Protein AF-A0A833YKX5-F1 (afdb_monomer_lite)

pLDDT: mean 92.72, std 12.7, range [42.16, 98.5]

Organism: NCBI:txid89673

Structure (mmCIF, N/CA/C/O backbone):
data_AF-A0A833YKX5-F1
#
_entry.id   AF-A0A833YKX5-F1
#
loop_
_atom_site.group_PDB
_atom_site.id
_atom_site.type_symbol
_atom_site.label_atom_id
_atom_site.label_alt_id
_atom_site.label_comp_id
_atom_site.label_asym_id
_atom_site.label_entity_id
_atom_site.label_seq_id
_atom_site.pdbx_PDB_ins_code
_atom_site.Cartn_x
_atom_site.Cartn_y
_atom_site.Cartn_z
_atom_site.occupancy
_atom_site.B_iso_or_equiv
_atom_site.auth_seq_id
_atom_site.auth_comp_id
_atom_site.auth_asym_id
_atom_site.auth_atom_id
_atom_site.pdbx_PDB_model_num
ATOM 1 N N . MET A 1 1 ? 7.435 -4.802 -15.634 1.00 77.81 1 MET A N 1
ATOM 2 C CA . MET A 1 1 ? 7.988 -3.607 -14.974 1.00 77.81 1 MET A CA 1
ATOM 3 C C . MET A 1 1 ? 8.462 -2.680 -16.063 1.00 77.81 1 MET A C 1
ATOM 5 O O . MET A 1 1 ? 9.513 -2.916 -16.633 1.00 77.81 1 MET A O 1
ATOM 9 N N . ASP A 1 2 ? 7.614 -1.731 -16.428 1.00 93.00 2 ASP A N 1
ATOM 10 C CA . ASP A 1 2 ? 7.890 -0.740 -17.462 1.00 93.00 2 ASP A CA 1
ATOM 11 C C . ASP A 1 2 ? 7.794 0.638 -16.810 1.00 93.00 2 ASP A C 1
ATOM 13 O O . ASP A 1 2 ? 6.863 0.873 -16.038 1.00 93.00 2 ASP A O 1
ATOM 17 N N . VAL A 1 3 ? 8.772 1.501 -17.072 1.00 95.50 3 VAL A N 1
ATOM 18 C CA . VAL A 1 3 ? 8.927 2.779 -16.364 1.00 95.50 3 VAL A CA 1
ATOM 19 C C . VAL A 1 3 ? 7.748 3.702 -16.644 1.00 95.50 3 VAL A C 1
ATOM 21 O O . VAL A 1 3 ? 7.126 4.177 -15.701 1.00 95.50 3 VAL A O 1
ATOM 24 N N . GLU A 1 4 ? 7.364 3.869 -17.910 1.00 96.31 4 GLU A N 1
ATOM 25 C CA . GLU A 1 4 ? 6.289 4.790 -18.298 1.00 96.31 4 GLU A CA 1
ATOM 26 C C . GLU A 1 4 ? 4.943 4.383 -17.673 1.00 96.31 4 GLU A C 1
ATOM 28 O O . GLU A 1 4 ? 4.174 5.213 -17.182 1.00 96.31 4 GLU A O 1
ATOM 33 N N . LYS A 1 5 ? 4.651 3.077 -17.631 1.00 96.38 5 LYS A N 1
ATOM 34 C CA . LYS A 1 5 ? 3.463 2.567 -16.929 1.00 96.38 5 LYS A CA 1
ATOM 35 C C . LYS A 1 5 ? 3.525 2.814 -15.422 1.00 96.38 5 LYS A C 1
ATOM 37 O O . LYS A 1 5 ? 2.496 3.127 -14.829 1.00 96.38 5 LYS A O 1
ATOM 42 N N . LEU A 1 6 ? 4.695 2.668 -14.799 1.00 97.19 6 LEU A N 1
ATOM 43 C CA . LEU A 1 6 ? 4.865 2.906 -13.364 1.00 97.19 6 LEU A CA 1
ATOM 44 C C . LEU A 1 6 ? 4.751 4.389 -12.998 1.00 97.19 6 LEU A C 1
ATOM 46 O O . LEU A 1 6 ? 4.183 4.695 -11.954 1.00 97.19 6 LEU A O 1
ATOM 50 N N . GLU A 1 7 ? 5.209 5.298 -13.857 1.00 97.94 7 GLU A N 1
ATOM 51 C CA . GLU A 1 7 ? 4.980 6.738 -13.696 1.00 97.94 7 GLU A CA 1
ATOM 52 C C . GLU A 1 7 ? 3.487 7.063 -13.715 1.00 97.94 7 GLU A C 1
ATOM 54 O O . GLU A 1 7 ? 2.989 7.707 -12.794 1.00 97.94 7 GLU A O 1
ATOM 59 N N . LYS A 1 8 ? 2.744 6.522 -14.691 1.00 98.06 8 LYS A N 1
ATOM 60 C CA . LYS A 1 8 ? 1.284 6.693 -14.765 1.00 98.06 8 LYS A CA 1
ATOM 61 C C . LYS A 1 8 ? 0.576 6.158 -13.522 1.00 98.06 8 LYS A C 1
ATOM 63 O O . LYS A 1 8 ? -0.333 6.809 -13.022 1.00 98.06 8 LYS A O 1
ATOM 68 N N . ILE A 1 9 ? 0.995 5.000 -13.007 1.00 97.88 9 ILE A N 1
ATOM 69 C CA . ILE A 1 9 ? 0.437 4.429 -11.770 1.00 97.88 9 ILE A CA 1
ATOM 70 C C . ILE A 1 9 ? 0.744 5.326 -10.570 1.00 97.88 9 ILE A C 1
ATOM 72 O O . ILE A 1 9 ? -0.155 5.608 -9.787 1.00 97.88 9 ILE A O 1
ATOM 76 N N . ARG A 1 10 ? 1.987 5.798 -10.430 1.00 98.06 10 ARG A N 1
ATOM 77 C CA . ARG A 1 10 ? 2.385 6.717 -9.355 1.00 98.06 10 ARG A CA 1
ATOM 78 C C . ARG A 1 10 ? 1.555 7.992 -9.379 1.00 98.06 10 ARG A C 1
ATOM 80 O O . ARG A 1 10 ? 1.078 8.425 -8.334 1.00 98.06 10 ARG A O 1
ATOM 87 N N . ASP A 1 11 ? 1.399 8.593 -10.550 1.00 98.12 11 ASP A N 1
ATOM 88 C CA . ASP A 1 11 ? 0.694 9.863 -10.682 1.00 98.12 11 ASP A CA 1
ATOM 89 C C . ASP A 1 11 ? -0.810 9.676 -10.454 1.00 98.12 11 ASP A C 1
ATOM 91 O O . ASP A 1 11 ? -1.407 10.437 -9.698 1.00 98.12 11 ASP A O 1
ATOM 95 N N . HIS A 1 12 ? -1.398 8.600 -10.983 1.00 98.19 12 HIS A N 1
ATOM 96 C CA . HIS A 1 12 ? -2.786 8.227 -10.706 1.00 98.19 12 HIS A CA 1
ATOM 97 C C . HIS A 1 12 ? -3.031 7.971 -9.211 1.00 98.19 12 HIS A C 1
ATOM 99 O O . HIS A 1 12 ? -3.975 8.509 -8.640 1.00 98.19 12 HIS A O 1
ATOM 105 N N . GLU A 1 13 ? -2.140 7.235 -8.542 1.00 98.38 13 GLU A N 1
ATOM 106 C CA . GLU A 1 13 ? -2.233 6.990 -7.101 1.00 98.38 13 GLU A CA 1
ATOM 107 C C . GLU A 1 13 ? -2.116 8.288 -6.290 1.00 98.38 13 GLU A C 1
ATOM 109 O O . GLU A 1 13 ? -2.734 8.402 -5.240 1.00 98.38 13 GLU A O 1
ATOM 114 N N . ARG A 1 14 ? -1.368 9.294 -6.752 1.00 97.50 14 ARG A N 1
ATOM 115 C CA . ARG A 1 14 ? -1.299 10.604 -6.080 1.00 97.50 14 ARG A CA 1
ATOM 116 C C . ARG A 1 14 ? -2.543 11.464 -6.298 1.00 97.50 14 ARG A C 1
ATOM 118 O O . ARG A 1 14 ? -2.847 12.282 -5.436 1.00 97.50 14 ARG A O 1
ATOM 125 N N . MET A 1 15 ? -3.208 11.323 -7.442 1.00 97.31 15 MET A N 1
ATOM 126 C CA . MET A 1 15 ? -4.394 12.110 -7.790 1.00 97.31 15 MET A CA 1
ATOM 127 C C . MET A 1 15 ? -5.657 11.602 -7.097 1.00 97.31 15 MET A C 1
ATOM 129 O O . MET A 1 15 ? -6.498 12.406 -6.708 1.00 97.31 15 MET A O 1
ATOM 133 N N . GLU A 1 16 ? -5.784 10.287 -6.943 1.00 97.12 16 GLU A N 1
ATOM 134 C CA . GLU A 1 16 ? -6.948 9.680 -6.305 1.00 97.12 16 GLU A CA 1
ATOM 135 C C . GLU A 1 16 ? -6.889 9.789 -4.781 1.00 97.12 16 GLU A C 1
ATOM 137 O O . GLU A 1 16 ? -5.836 9.616 -4.167 1.00 97.12 16 GLU A O 1
ATOM 142 N N . GLU A 1 17 ? -8.037 10.008 -4.142 1.00 93.50 17 GLU A N 1
ATOM 143 C CA . GLU A 1 17 ? -8.136 9.997 -2.675 1.00 93.50 17 GLU A CA 1
ATOM 144 C C . GLU A 1 17 ? -8.154 8.566 -2.117 1.00 93.50 17 GLU A C 1
ATOM 146 O O . GLU A 1 17 ? -7.665 8.308 -1.015 1.00 93.50 17 GLU A O 1
ATOM 151 N N . THR A 1 18 ? -8.673 7.616 -2.900 1.00 95.00 18 THR A N 1
ATOM 152 C CA . THR A 1 18 ? -8.776 6.197 -2.535 1.00 95.00 18 THR A CA 1
ATOM 153 C C . THR A 1 18 ? -7.592 5.383 -3.068 1.00 95.00 18 THR A C 1
ATOM 155 O O . THR A 1 18 ? -6.755 5.887 -3.821 1.00 95.00 18 THR A O 1
ATOM 158 N N . PHE A 1 19 ? -7.475 4.124 -2.636 1.00 97.88 19 PHE A N 1
ATOM 159 C CA . PHE A 1 19 ? -6.439 3.212 -3.120 1.00 97.88 19 PHE A CA 1
ATOM 160 C C . PHE A 1 19 ? -6.749 2.750 -4.542 1.00 97.88 19 PHE A C 1
ATOM 162 O O . PHE A 1 19 ? -7.786 2.128 -4.798 1.00 97.88 19 PHE A O 1
ATOM 169 N N . THR A 1 20 ? -5.819 2.984 -5.465 1.00 97.88 20 THR A N 1
ATOM 170 C CA . THR A 1 20 ? -5.976 2.536 -6.852 1.00 97.88 20 THR A CA 1
ATOM 171 C C . THR A 1 20 ? -5.567 1.061 -6.999 1.00 97.88 20 THR A C 1
ATOM 173 O O . THR A 1 20 ? -4.794 0.548 -6.178 1.00 97.88 20 THR A O 1
ATOM 176 N N . PRO A 1 21 ? -6.098 0.324 -7.993 1.00 97.69 21 PRO A N 1
ATOM 177 C CA . PRO A 1 21 ? -5.729 -1.072 -8.213 1.00 97.69 21 PRO A CA 1
ATOM 178 C C . PRO A 1 21 ? -4.265 -1.202 -8.647 1.00 97.69 21 PRO A C 1
ATOM 180 O O . PRO A 1 21 ? -3.811 -0.547 -9.586 1.00 97.69 21 PRO A O 1
ATOM 183 N N . MET A 1 22 ? -3.534 -2.105 -7.993 1.00 97.56 22 MET A N 1
ATOM 184 C CA . MET A 1 22 ? -2.131 -2.373 -8.310 1.00 97.56 22 MET A CA 1
ATOM 185 C C . MET A 1 22 ? -1.979 -3.433 -9.414 1.00 97.56 22 MET A C 1
ATOM 187 O O . MET A 1 22 ? -2.786 -4.360 -9.488 1.00 97.56 22 MET A O 1
ATOM 191 N N . PRO A 1 23 ? -0.910 -3.382 -10.239 1.00 95.56 23 PRO A N 1
ATOM 192 C CA . PRO A 1 23 ? -0.697 -4.343 -11.332 1.00 95.56 23 PRO A CA 1
ATOM 193 C C . PRO A 1 23 ? -0.550 -5.799 -10.883 1.00 95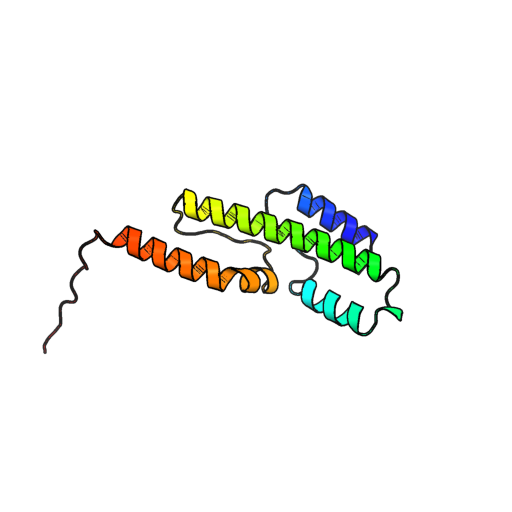.56 23 PRO A C 1
ATOM 195 O O . PRO A 1 23 ? -0.735 -6.721 -11.673 1.00 95.56 23 PRO A O 1
ATOM 198 N N . SER A 1 24 ? -0.143 -6.005 -9.633 1.00 97.12 24 SER A N 1
ATOM 199 C CA . SER A 1 24 ? -0.033 -7.310 -8.996 1.00 97.12 24 SER A CA 1
ATOM 200 C C . SER A 1 24 ? -0.365 -7.162 -7.512 1.00 97.12 24 SER A C 1
ATOM 202 O O . SER A 1 24 ? 0.071 -6.179 -6.902 1.00 97.12 24 SER A O 1
ATOM 204 N N . PRO A 1 25 ? -1.051 -8.145 -6.900 1.00 97.38 25 PRO A N 1
ATOM 205 C CA . PRO A 1 25 ? -1.287 -8.161 -5.457 1.00 97.38 25 PRO A CA 1
ATOM 206 C C . PRO A 1 25 ? 0.005 -8.268 -4.627 1.00 97.38 25 PRO A C 1
ATOM 208 O O . PRO A 1 25 ? -0.033 -8.011 -3.428 1.00 97.38 25 PRO A O 1
ATOM 211 N N . TYR A 1 26 ? 1.136 -8.615 -5.257 1.00 98.00 26 TYR A N 1
ATOM 212 C CA . TYR A 1 26 ? 2.447 -8.807 -4.620 1.00 98.00 26 TYR A CA 1
ATOM 213 C C . TYR A 1 26 ? 3.538 -7.930 -5.258 1.00 98.00 26 TYR A C 1
ATOM 215 O O . TYR 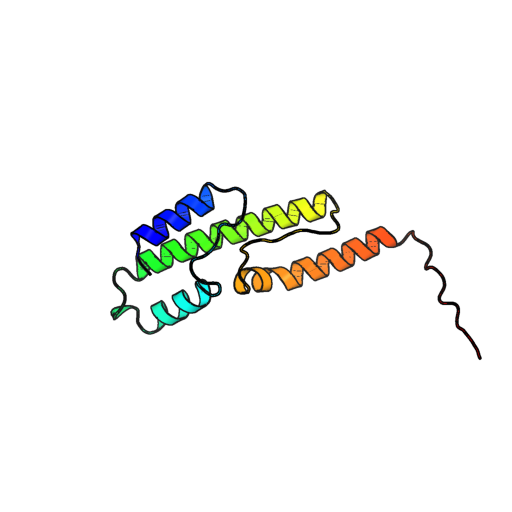A 1 26 ? 4.679 -8.356 -5.460 1.00 98.00 26 TYR A O 1
ATOM 223 N N . TYR A 1 27 ? 3.183 -6.719 -5.701 1.00 97.94 27 TYR A N 1
ATOM 224 C CA . TYR A 1 27 ? 4.102 -5.870 -6.469 1.00 97.94 27 TYR A CA 1
ATOM 225 C C . TYR A 1 27 ? 5.391 -5.520 -5.699 1.00 97.94 27 TYR A C 1
ATOM 227 O O . TYR A 1 27 ? 6.451 -5.397 -6.319 1.00 97.94 27 TYR A O 1
ATOM 235 N N . MET A 1 28 ? 5.325 -5.400 -4.369 1.00 98.12 28 MET A N 1
ATOM 236 C CA . MET A 1 28 ? 6.472 -5.075 -3.515 1.00 98.12 28 MET A CA 1
ATOM 237 C C . MET A 1 28 ? 7.461 -6.232 -3.429 1.00 98.12 28 MET A C 1
ATOM 239 O O . MET A 1 28 ? 8.666 -6.045 -3.601 1.00 98.12 28 MET A O 1
ATOM 243 N N . GLU A 1 29 ? 6.953 -7.436 -3.189 1.00 98.12 29 GLU A N 1
ATOM 244 C CA . GLU A 1 29 ? 7.720 -8.669 -3.078 1.00 98.12 29 GLU A CA 1
ATOM 245 C C . GLU A 1 29 ? 8.403 -8.982 -4.404 1.00 98.12 29 GLU A C 1
ATOM 247 O O . GLU A 1 29 ? 9.615 -9.202 -4.441 1.00 98.12 29 GLU A O 1
ATOM 252 N N . LEU A 1 30 ? 7.637 -8.927 -5.500 1.00 97.62 30 LEU A N 1
ATOM 253 C CA . LEU A 1 30 ? 8.143 -9.181 -6.845 1.00 97.62 30 LEU A CA 1
ATOM 254 C C . LEU A 1 30 ? 9.239 -8.186 -7.220 1.00 97.62 30 LEU A C 1
ATOM 256 O O . LEU A 1 30 ? 10.312 -8.601 -7.652 1.00 97.62 30 LEU A O 1
ATOM 260 N N . THR A 1 31 ? 9.002 -6.887 -7.018 1.00 97.06 31 THR A N 1
ATOM 261 C CA . THR A 1 31 ? 10.001 -5.856 -7.329 1.00 97.06 31 THR A CA 1
ATOM 262 C C . THR A 1 31 ? 11.253 -6.045 -6.480 1.00 97.06 31 THR A C 1
ATOM 264 O O . THR A 1 31 ? 12.362 -6.024 -7.007 1.00 97.06 31 THR A O 1
ATOM 267 N N . LYS A 1 32 ? 11.107 -6.278 -5.170 1.00 96.94 32 LYS A N 1
ATOM 268 C CA . LYS A 1 32 ? 12.252 -6.468 -4.275 1.00 96.94 32 LYS A CA 1
ATOM 269 C C . LYS A 1 32 ? 13.093 -7.677 -4.681 1.00 96.94 32 LYS A C 1
ATOM 271 O O . LYS A 1 32 ? 14.308 -7.546 -4.770 1.00 96.94 32 LYS A O 1
ATOM 276 N N . LEU A 1 33 ? 12.474 -8.831 -4.926 1.00 98.19 33 LEU A N 1
ATOM 277 C CA . LEU A 1 33 ? 13.195 -10.047 -5.310 1.00 98.19 33 LEU A CA 1
ATOM 278 C C . LEU A 1 33 ? 13.894 -9.876 -6.662 1.00 98.19 33 LEU A C 1
ATOM 280 O O . LEU A 1 33 ? 15.094 -10.123 -6.771 1.00 98.19 33 LEU A O 1
ATOM 284 N N . LEU A 1 34 ? 13.172 -9.392 -7.672 1.00 97.81 34 LEU A N 1
ATOM 285 C CA . LEU A 1 34 ? 13.704 -9.260 -9.027 1.00 97.81 34 LEU A CA 1
ATOM 286 C C . LEU A 1 34 ? 14.826 -8.222 -9.105 1.00 97.81 34 LEU A C 1
ATOM 288 O O . LEU A 1 34 ? 15.884 -8.515 -9.652 1.00 97.81 34 LEU A O 1
ATOM 292 N N . LEU A 1 35 ? 14.659 -7.048 -8.490 1.00 96.62 35 LEU A N 1
ATOM 293 C CA . LEU A 1 35 ? 15.697 -6.015 -8.509 1.00 96.62 35 LEU A CA 1
ATOM 294 C C . LEU A 1 35 ? 16.890 -6.326 -7.591 1.00 96.62 35 LEU A C 1
ATOM 296 O O . LEU A 1 35 ? 17.899 -5.631 -7.663 1.00 96.62 35 LEU A O 1
ATOM 300 N N . ASN A 1 36 ? 16.791 -7.311 -6.697 1.00 97.31 36 ASN A N 1
ATOM 301 C CA . ASN A 1 36 ? 17.925 -7.734 -5.871 1.00 97.31 36 ASN A CA 1
ATOM 302 C C . ASN A 1 36 ? 18.745 -8.852 -6.524 1.00 97.31 36 ASN A C 1
ATOM 304 O O . ASN A 1 36 ? 19.939 -8.946 -6.256 1.00 97.31 36 ASN A O 1
ATOM 308 N N . HIS A 1 37 ? 18.117 -9.697 -7.345 1.00 97.62 37 HIS A N 1
ATOM 309 C CA . HIS A 1 37 ? 18.755 -10.900 -7.889 1.00 97.62 37 HIS A CA 1
ATOM 310 C C . HIS A 1 37 ? 18.953 -10.888 -9.409 1.00 97.62 37 HIS A C 1
ATOM 312 O O . HIS A 1 37 ? 19.723 -11.704 -9.901 1.00 97.62 37 HIS A O 1
ATOM 318 N N . ALA A 1 38 ? 18.274 -10.003 -10.139 1.00 96.81 38 ALA A N 1
ATOM 319 C CA . ALA A 1 38 ? 18.299 -9.950 -11.603 1.00 96.81 38 ALA A CA 1
ATOM 320 C C . ALA A 1 38 ? 18.234 -8.502 -12.133 1.00 96.81 38 ALA A C 1
ATOM 322 O O . ALA A 1 38 ? 17.613 -8.232 -13.163 1.00 96.81 38 ALA A O 1
ATOM 323 N N . SER A 1 39 ? 18.811 -7.536 -11.407 1.00 96.25 39 SER A N 1
ATOM 324 C CA . SER A 1 39 ? 18.779 -6.118 -11.803 1.00 96.25 39 SER A CA 1
ATOM 325 C C . SER A 1 39 ? 19.520 -5.841 -13.110 1.00 96.25 39 SER A C 1
ATOM 327 O O . SER A 1 39 ? 19.100 -4.975 -13.869 1.00 96.25 39 SER A O 1
ATOM 329 N N . ASP A 1 40 ? 20.575 -6.594 -13.404 1.00 96.75 40 ASP A N 1
ATOM 330 C CA . ASP A 1 40 ? 21.330 -6.554 -14.658 1.00 96.75 40 ASP A CA 1
ATOM 331 C C . ASP A 1 40 ? 20.482 -6.958 -15.873 1.00 96.75 40 ASP A C 1
ATOM 333 O O . ASP A 1 40 ? 20.751 -6.534 -16.996 1.00 96.75 40 ASP A O 1
ATOM 337 N N . ASN A 1 41 ? 19.424 -7.744 -15.658 1.00 96.44 41 ASN A N 1
ATOM 338 C CA . ASN A 1 41 ? 18.485 -8.149 -16.703 1.00 96.44 41 ASN A CA 1
ATOM 339 C C . ASN A 1 41 ? 17.271 -7.214 -16.812 1.00 96.44 41 ASN A C 1
ATOM 341 O O . ASN A 1 41 ? 16.401 -7.431 -17.657 1.00 96.44 41 ASN A O 1
ATOM 345 N N . ILE A 1 42 ? 17.192 -6.177 -15.972 1.00 95.62 42 ILE A N 1
ATOM 346 C CA . ILE A 1 42 ? 16.062 -5.251 -15.909 1.00 95.62 42 ILE A CA 1
ATOM 347 C C . ILE A 1 42 ? 16.546 -3.848 -16.293 1.00 95.62 42 ILE A C 1
ATOM 349 O O . ILE A 1 42 ? 17.228 -3.182 -15.509 1.00 95.62 42 ILE A O 1
ATOM 353 N N . PRO A 1 43 ? 16.174 -3.347 -17.484 1.00 95.44 43 PRO A N 1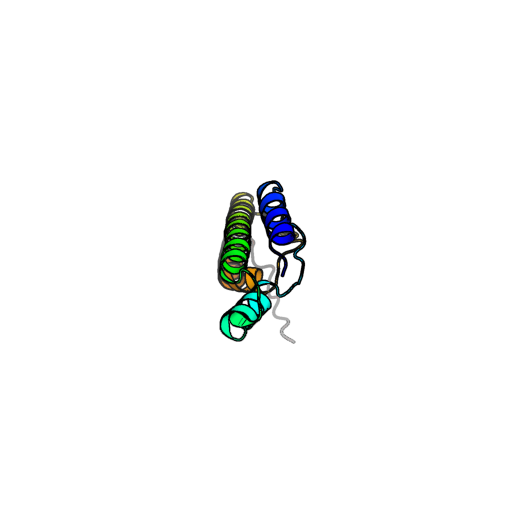
ATOM 354 C CA . PRO A 1 43 ? 16.511 -1.990 -17.886 1.00 95.44 43 PRO A CA 1
ATOM 355 C C . PRO A 1 43 ? 15.976 -0.972 -16.878 1.00 95.44 43 PRO A C 1
ATOM 357 O O . PRO A 1 43 ? 14.825 -1.065 -16.453 1.00 95.44 43 PRO A O 1
ATOM 360 N N . LYS A 1 44 ? 16.803 0.021 -16.529 1.00 96.25 44 LYS A N 1
ATOM 361 C CA . LYS A 1 44 ? 16.430 1.117 -15.617 1.00 96.25 44 LYS A CA 1
ATOM 362 C C . LYS A 1 44 ? 15.940 0.627 -14.240 1.00 96.25 44 LYS A C 1
ATOM 364 O O . LYS A 1 44 ? 15.024 1.201 -13.653 1.00 96.25 44 LYS A O 1
ATOM 369 N N . ALA A 1 45 ? 16.563 -0.428 -13.710 1.00 96.94 45 ALA A N 1
ATOM 370 C CA . ALA A 1 45 ? 16.231 -1.026 -12.414 1.00 96.94 45 ALA A CA 1
ATOM 371 C C . ALA A 1 45 ? 16.120 -0.005 -11.260 1.00 96.94 45 ALA A C 1
ATOM 373 O O . ALA A 1 45 ? 15.193 -0.093 -10.455 1.00 96.94 45 ALA A O 1
ATOM 374 N N . ASP A 1 46 ? 17.019 0.981 -11.188 1.00 96.62 46 ASP A N 1
ATOM 375 C CA . ASP A 1 46 ? 17.008 1.997 -10.122 1.00 96.62 46 ASP A CA 1
ATOM 376 C C . ASP A 1 46 ? 15.828 2.973 -10.231 1.00 96.62 46 ASP A C 1
ATOM 378 O O . ASP A 1 46 ? 15.239 3.374 -9.223 1.00 96.62 46 ASP A O 1
ATOM 382 N N . GLU A 1 47 ? 15.433 3.311 -11.457 1.00 97.94 47 GLU A N 1
ATOM 383 C CA . GLU A 1 47 ? 14.266 4.151 -11.732 1.00 97.94 47 GLU A CA 1
ATOM 384 C C . GLU A 1 47 ? 12.981 3.413 -11.333 1.00 97.94 47 GLU A C 1
ATOM 386 O O . GLU A 1 47 ? 12.161 3.943 -10.583 1.00 97.94 47 GLU A O 1
ATOM 391 N N . ILE A 1 48 ? 12.863 2.135 -11.714 1.00 97.69 48 ILE A N 1
ATOM 392 C CA . ILE A 1 48 ? 11.766 1.254 -11.286 1.00 97.69 48 ILE A CA 1
ATOM 393 C C . ILE A 1 48 ? 11.714 1.162 -9.756 1.00 97.69 48 ILE A C 1
ATOM 395 O O . ILE A 1 48 ? 10.639 1.293 -9.169 1.00 97.69 48 ILE A O 1
ATOM 399 N N . ARG A 1 49 ? 12.863 0.968 -9.092 1.00 97.50 49 ARG A N 1
ATOM 400 C CA . ARG A 1 49 ? 12.947 0.897 -7.625 1.00 97.50 49 ARG A CA 1
ATOM 401 C C . ARG A 1 49 ? 12.401 2.164 -6.974 1.00 97.50 49 ARG A C 1
ATOM 403 O O . ARG A 1 49 ? 11.659 2.076 -5.997 1.00 97.50 49 ARG A O 1
ATOM 410 N N . THR A 1 50 ? 12.764 3.319 -7.522 1.00 98.25 50 THR A N 1
ATOM 411 C CA . THR A 1 50 ? 12.329 4.627 -7.025 1.00 98.25 50 THR A CA 1
ATOM 412 C C . THR A 1 50 ? 10.824 4.806 -7.207 1.00 98.25 50 THR A C 1
ATOM 414 O O . THR A 1 50 ? 10.133 5.125 -6.246 1.00 98.25 50 THR A O 1
ATOM 417 N N . LEU A 1 51 ? 10.282 4.497 -8.388 1.00 98.38 51 LEU A N 1
ATOM 418 C CA . LEU A 1 51 ? 8.846 4.617 -8.664 1.00 98.38 51 LEU A CA 1
ATOM 419 C C . LEU A 1 51 ? 7.990 3.708 -7.776 1.00 98.38 51 LEU A C 1
ATOM 421 O O . LEU A 1 51 ? 6.965 4.136 -7.250 1.00 98.38 51 LEU A O 1
ATOM 425 N N . ILE A 1 52 ? 8.416 2.461 -7.570 1.00 98.06 52 ILE A N 1
ATOM 426 C CA . ILE A 1 52 ? 7.712 1.524 -6.686 1.00 98.06 52 ILE A CA 1
ATOM 427 C C . ILE A 1 52 ? 7.736 2.009 -5.235 1.00 98.06 52 ILE A C 1
ATOM 429 O O . ILE A 1 52 ? 6.727 1.897 -4.535 1.00 98.06 52 ILE A O 1
ATOM 433 N N . LYS A 1 53 ? 8.859 2.587 -4.795 1.00 98.19 53 LYS A N 1
ATOM 434 C CA . LYS A 1 53 ? 8.964 3.199 -3.470 1.00 98.19 53 LYS A CA 1
ATOM 435 C C . LYS A 1 53 ? 8.034 4.406 -3.328 1.00 98.19 53 LYS A C 1
ATOM 437 O O . LYS A 1 53 ? 7.312 4.478 -2.342 1.00 98.19 53 LYS A O 1
ATOM 442 N N . ASP A 1 54 ? 7.989 5.294 -4.317 1.00 98.50 54 ASP A N 1
ATOM 443 C CA . ASP A 1 54 ? 7.094 6.457 -4.319 1.00 98.50 54 ASP A CA 1
ATOM 444 C C . ASP A 1 54 ? 5.615 6.054 -4.196 1.00 98.50 54 ASP A C 1
ATOM 446 O O . ASP A 1 54 ? 4.856 6.673 -3.443 1.00 98.50 54 ASP A O 1
ATOM 450 N N . VAL A 1 55 ? 5.200 5.010 -4.925 1.00 98.31 55 VAL A N 1
ATOM 451 C CA . VAL A 1 55 ? 3.841 4.450 -4.840 1.00 98.31 55 VAL A CA 1
ATOM 452 C C . VAL A 1 55 ? 3.573 3.908 -3.437 1.00 98.31 55 VAL A C 1
ATOM 454 O O . VAL A 1 55 ? 2.559 4.250 -2.832 1.00 98.31 55 VAL A O 1
ATOM 457 N N . TRP A 1 56 ? 4.491 3.103 -2.897 1.00 98.44 56 TRP A N 1
ATOM 458 C CA . TRP A 1 56 ? 4.378 2.557 -1.544 1.00 98.44 56 TRP A CA 1
ATOM 459 C C . TRP A 1 56 ? 4.257 3.659 -0.486 1.00 98.44 56 TRP A C 1
ATOM 461 O O . TRP A 1 56 ? 3.333 3.636 0.324 1.00 98.44 56 TRP A O 1
ATOM 471 N N . ASP A 1 57 ? 5.140 4.658 -0.511 1.00 98.44 57 ASP A N 1
ATOM 472 C CA . ASP A 1 57 ? 5.144 5.742 0.474 1.00 98.44 57 ASP A CA 1
ATOM 473 C C . ASP A 1 57 ? 3.832 6.546 0.428 1.00 98.44 57 ASP A C 1
ATOM 475 O O . ASP A 1 57 ? 3.266 6.872 1.477 1.00 98.44 57 ASP A O 1
ATOM 479 N N . THR A 1 58 ? 3.300 6.786 -0.778 1.00 98.38 58 THR A N 1
ATOM 480 C CA . THR A 1 58 ? 1.997 7.441 -0.988 1.00 98.38 58 THR A CA 1
ATOM 481 C C . THR A 1 58 ? 0.862 6.616 -0.375 1.00 98.38 58 THR A C 1
ATOM 483 O O . THR A 1 58 ? 0.049 7.135 0.392 1.00 98.38 58 THR A O 1
ATOM 486 N N . ARG A 1 59 ? 0.826 5.310 -0.648 1.00 98.44 59 ARG A N 1
ATOM 487 C CA . ARG A 1 59 ? -0.243 4.416 -0.184 1.00 98.44 59 ARG A CA 1
ATOM 488 C C . ARG A 1 59 ? -0.207 4.190 1.322 1.00 98.44 59 ARG A C 1
ATOM 490 O O . ARG A 1 59 ? -1.242 4.260 1.980 1.00 98.44 59 ARG A O 1
ATOM 497 N N . ILE A 1 60 ? 0.974 4.035 1.915 1.00 98.00 60 ILE A N 1
ATOM 498 C CA . ILE A 1 60 ? 1.108 3.952 3.375 1.00 98.00 60 ILE A CA 1
ATOM 499 C C . ILE A 1 60 ? 0.716 5.280 4.045 1.00 98.00 60 ILE A C 1
ATOM 501 O O . ILE A 1 60 ? 0.135 5.272 5.133 1.00 98.00 60 ILE A O 1
ATOM 505 N N . ALA A 1 61 ? 0.985 6.431 3.418 1.00 97.88 61 ALA A N 1
ATOM 506 C CA . ALA A 1 61 ? 0.492 7.713 3.920 1.00 97.88 61 ALA A CA 1
ATOM 507 C C . ALA A 1 61 ? -1.044 7.781 3.911 1.00 97.88 61 ALA A C 1
ATOM 509 O O . ALA A 1 61 ? -1.625 8.119 4.944 1.00 97.88 61 ALA A O 1
ATOM 510 N N . LYS A 1 62 ? -1.698 7.376 2.814 1.00 97.69 62 LYS A N 1
ATOM 511 C CA . LYS A 1 62 ? -3.167 7.271 2.742 1.00 97.69 62 LYS A CA 1
ATOM 512 C C . LYS A 1 62 ? -3.738 6.330 3.798 1.00 97.69 62 LYS A C 1
ATOM 514 O O . LYS A 1 62 ? -4.701 6.687 4.469 1.00 97.69 62 LYS A O 1
ATOM 519 N N . LEU A 1 63 ? -3.115 5.167 4.007 1.00 97.69 63 LEU A N 1
ATOM 520 C CA . LEU A 1 63 ? -3.545 4.201 5.023 1.00 97.69 63 LEU A CA 1
ATOM 521 C C . LEU A 1 63 ? -3.542 4.805 6.429 1.00 97.69 63 LEU A C 1
ATOM 523 O O . LEU A 1 63 ? -4.486 4.594 7.187 1.00 97.69 63 LEU A O 1
ATOM 527 N N . ARG A 1 64 ? -2.522 5.601 6.770 1.00 96.88 64 ARG A N 1
ATOM 528 C CA . ARG A 1 64 ? -2.475 6.306 8.059 1.00 96.88 64 ARG A CA 1
ATOM 529 C C . ARG A 1 64 ? -3.593 7.336 8.200 1.00 96.88 64 ARG A C 1
ATOM 531 O O . ARG A 1 64 ? -4.207 7.395 9.259 1.00 96.88 64 ARG A O 1
ATOM 538 N N . VAL A 1 65 ? -3.867 8.116 7.154 1.00 97.00 65 VAL A N 1
ATOM 539 C CA . VAL A 1 65 ? -4.956 9.110 7.162 1.00 97.00 65 VAL A CA 1
ATOM 540 C C . VAL A 1 65 ? -6.321 8.425 7.286 1.00 97.00 65 VAL A C 1
ATOM 542 O O . VAL A 1 65 ? -7.141 8.835 8.103 1.00 97.00 65 VAL A O 1
ATOM 545 N N . SER A 1 66 ? -6.540 7.340 6.540 1.00 96.69 66 SER A N 1
ATOM 546 C CA . SER A 1 66 ? -7.759 6.527 6.618 1.00 96.69 66 SER A CA 1
ATOM 547 C C . SER A 1 66 ? -7.962 5.944 8.023 1.00 96.69 66 SER A C 1
ATOM 549 O O . SER A 1 66 ? -9.039 6.088 8.601 1.00 96.69 66 SER A O 1
ATOM 551 N N . ALA A 1 67 ? -6.911 5.373 8.621 1.00 96.75 67 ALA A N 1
ATOM 552 C CA . ALA A 1 67 ? -6.962 4.829 9.975 1.00 96.75 67 ALA A CA 1
ATOM 553 C C . ALA A 1 67 ? -7.209 5.908 11.049 1.00 96.75 67 ALA A C 1
ATOM 555 O O . ALA A 1 67 ? -7.979 5.677 11.979 1.00 96.75 67 ALA A O 1
ATOM 556 N N . ASP A 1 68 ? -6.590 7.087 10.925 1.00 97.38 68 ASP A N 1
ATOM 557 C CA . ASP A 1 68 ? -6.826 8.216 11.837 1.00 97.38 68 ASP A CA 1
ATOM 558 C C . ASP A 1 68 ? -8.280 8.703 11.752 1.00 97.38 68 ASP A C 1
ATOM 560 O O . ASP A 1 68 ? -8.931 8.876 12.783 1.00 97.38 68 ASP A O 1
ATOM 564 N N . SER A 1 69 ? -8.827 8.836 10.538 1.00 96.44 69 SER A N 1
ATOM 565 C CA . SER A 1 69 ? -10.236 9.190 10.336 1.00 96.44 69 SER A CA 1
ATOM 566 C C . SER A 1 69 ? -11.176 8.180 10.997 1.00 96.44 69 SER A C 1
ATOM 568 O O . SER A 1 69 ? -12.044 8.576 11.775 1.00 96.44 69 SER A O 1
ATOM 570 N N . PHE A 1 70 ? -10.950 6.883 10.767 1.00 96.88 70 PHE A N 1
ATOM 571 C CA . PHE A 1 70 ? -11.744 5.800 11.352 1.00 96.88 70 PHE A CA 1
ATOM 572 C C . PHE A 1 70 ? -11.792 5.881 12.886 1.00 96.88 70 PHE A C 1
ATOM 574 O O . PHE A 1 70 ? -12.853 5.776 13.508 1.00 96.88 70 PHE A O 1
ATOM 581 N N . VAL A 1 71 ? -10.633 6.125 13.506 1.00 96.94 71 VAL A N 1
ATOM 582 C CA . VAL A 1 71 ? -10.496 6.274 14.960 1.00 96.94 71 VAL A CA 1
ATOM 583 C C . VAL A 1 71 ? -11.228 7.517 15.468 1.00 96.94 71 VAL A C 1
ATOM 585 O O . VAL A 1 71 ? -11.977 7.428 16.442 1.00 96.94 71 VAL A O 1
ATOM 588 N N . ARG A 1 72 ? -11.046 8.671 14.813 1.00 96.81 72 ARG A N 1
ATOM 589 C CA . ARG A 1 72 ? -11.669 9.945 15.215 1.00 96.81 72 ARG A CA 1
ATOM 590 C C . ARG A 1 72 ? -13.187 9.906 15.134 1.00 96.81 72 ARG A C 1
ATOM 592 O O . ARG A 1 72 ? -13.854 10.430 16.023 1.00 96.81 72 ARG A O 1
ATOM 599 N N . GLN A 1 73 ? -13.714 9.293 14.081 1.00 96.38 73 GLN A N 1
ATOM 600 C CA . GLN A 1 73 ? -15.151 9.175 13.845 1.00 96.38 7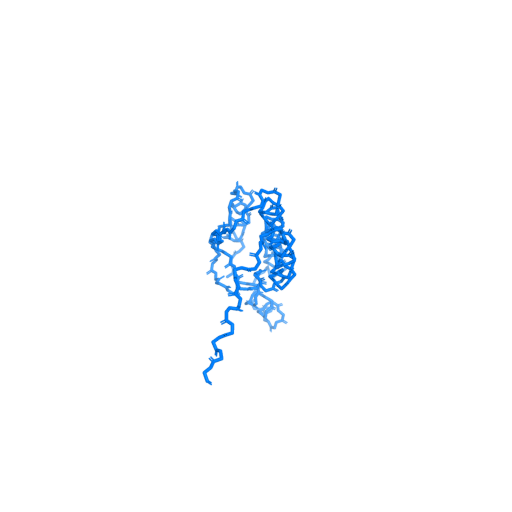3 GLN A CA 1
ATOM 601 C C . GLN A 1 73 ? -15.788 8.028 14.644 1.00 96.38 73 GLN A C 1
ATOM 603 O O . GLN A 1 73 ? -17.011 7.914 14.686 1.00 96.38 73 GLN A O 1
ATOM 608 N N . GLN A 1 74 ? -14.976 7.212 15.330 1.00 93.50 74 GLN A N 1
ATOM 609 C CA . GLN A 1 74 ? -15.413 6.026 16.071 1.00 93.50 74 GLN A CA 1
ATOM 610 C C . GLN A 1 74 ? -16.265 5.086 15.207 1.00 93.50 74 GLN A C 1
ATOM 612 O O . GLN A 1 74 ? -17.293 4.557 15.651 1.00 93.50 74 GLN A O 1
ATOM 617 N N . GLU A 1 75 ? -15.843 4.892 13.963 1.00 94.69 75 GLU A N 1
ATOM 618 C CA . GLU A 1 75 ? -16.482 3.968 13.036 1.00 94.69 75 GLU A CA 1
ATOM 619 C C . GLU A 1 75 ? -16.343 2.515 13.526 1.00 94.69 75 GLU A C 1
ATOM 621 O O . GLU A 1 75 ? -15.466 2.177 14.323 1.00 94.69 75 GLU A O 1
ATOM 626 N N . ALA A 1 76 ? -17.252 1.644 13.081 1.00 92.88 76 ALA A N 1
ATOM 627 C CA . ALA A 1 76 ? -17.258 0.222 13.444 1.00 92.88 76 ALA A CA 1
ATOM 628 C C . ALA A 1 76 ? -16.876 -0.702 12.276 1.00 92.88 76 ALA A C 1
ATOM 630 O O . ALA A 1 76 ? -16.579 -1.875 12.492 1.00 92.88 76 ALA A O 1
ATOM 631 N N . HIS A 1 77 ? -16.890 -0.190 11.044 1.00 94.50 77 HIS A N 1
ATOM 632 C CA . HIS A 1 77 ? -16.619 -0.952 9.832 1.00 94.50 77 HIS A CA 1
ATOM 633 C C . HIS A 1 77 ? -16.014 -0.044 8.761 1.00 94.50 77 HIS A C 1
ATOM 635 O O . HIS A 1 77 ? -16.511 1.057 8.553 1.00 94.50 77 HIS A O 1
ATOM 641 N N . ALA A 1 78 ? -14.988 -0.532 8.064 1.00 92.94 78 ALA A N 1
ATOM 642 C CA . ALA A 1 78 ? -14.377 0.133 6.920 1.00 92.94 78 ALA A CA 1
ATOM 643 C C . ALA A 1 78 ? -14.208 -0.867 5.775 1.00 92.94 78 ALA A C 1
ATOM 645 O O . ALA A 1 78 ? -13.782 -2.003 5.992 1.00 92.94 78 ALA A O 1
ATOM 646 N N . GLN A 1 79 ? -14.509 -0.428 4.556 1.00 93.19 79 GLN A N 1
ATOM 647 C CA . GLN A 1 79 ? -14.171 -1.165 3.345 1.00 93.19 79 GLN A CA 1
ATOM 648 C C . GLN A 1 79 ? -12.811 -0.678 2.839 1.00 93.19 79 GLN A C 1
ATOM 650 O O . GLN A 1 79 ? -12.606 0.518 2.647 1.00 93.19 79 GLN A O 1
ATOM 655 N N . LEU A 1 80 ? -11.876 -1.608 2.653 1.00 92.44 80 LEU A N 1
ATOM 656 C CA . LEU A 1 80 ? -10.508 -1.319 2.231 1.00 92.44 80 LEU A CA 1
ATOM 657 C C . LEU A 1 80 ? -10.243 -1.960 0.870 1.00 92.44 80 LEU A C 1
ATOM 659 O O . LEU A 1 80 ? -9.662 -3.043 0.777 1.00 92.44 80 LEU A O 1
ATOM 663 N N . ASP A 1 81 ? -10.696 -1.293 -0.186 1.00 94.88 81 ASP A N 1
ATOM 664 C CA . ASP A 1 81 ? -10.491 -1.772 -1.549 1.00 94.88 81 ASP A CA 1
ATOM 665 C C . ASP A 1 81 ? -9.034 -1.591 -1.986 1.00 94.88 81 ASP A C 1
ATOM 667 O O . ASP A 1 81 ? -8.349 -0.653 -1.581 1.00 94.88 81 ASP A O 1
ATOM 671 N N . ASN A 1 82 ? -8.561 -2.499 -2.841 1.00 97.56 82 ASN A N 1
ATOM 672 C CA . ASN A 1 82 ? -7.256 -2.437 -3.507 1.00 97.56 82 ASN A CA 1
ATOM 673 C C . ASN A 1 82 ? -6.019 -2.373 -2.596 1.00 97.56 82 ASN A C 1
ATOM 675 O O . ASN A 1 82 ? -4.925 -2.120 -3.102 1.00 97.56 82 ASN A O 1
ATOM 679 N N . LEU A 1 83 ? -6.138 -2.621 -1.290 1.00 97.25 83 LEU A N 1
ATOM 680 C CA . LEU A 1 83 ? -4.972 -2.838 -0.436 1.00 97.25 83 LEU A CA 1
ATOM 681 C C . LEU A 1 83 ? -4.343 -4.202 -0.710 1.00 97.25 83 LEU A C 1
ATOM 683 O O . LEU A 1 83 ? -5.021 -5.220 -0.854 1.00 97.25 83 LEU A O 1
ATOM 687 N N . THR A 1 84 ? -3.018 -4.223 -0.738 1.00 98.19 84 THR A N 1
ATOM 688 C CA . THR A 1 84 ? -2.243 -5.456 -0.848 1.00 98.19 84 THR A CA 1
ATOM 689 C C . THR A 1 84 ? -1.967 -6.051 0.528 1.00 98.19 84 THR A C 1
ATOM 691 O O . THR A 1 84 ? -1.961 -5.361 1.551 1.00 98.19 84 THR A O 1
ATOM 694 N N . LEU A 1 85 ? -1.678 -7.353 0.565 1.00 97.50 85 LEU A N 1
ATOM 695 C CA . LEU A 1 85 ? -1.399 -8.051 1.820 1.00 97.50 85 LEU A CA 1
ATOM 696 C C . LEU A 1 85 ? -0.161 -7.491 2.541 1.00 97.50 85 LEU A C 1
ATOM 698 O O . LEU A 1 85 ? -0.138 -7.438 3.769 1.00 97.50 85 LEU A O 1
ATOM 702 N N . MET A 1 86 ? 0.850 -7.039 1.794 1.00 98.00 86 MET A N 1
ATOM 703 C CA . MET A 1 86 ? 2.055 -6.431 2.363 1.00 98.00 86 MET A CA 1
ATOM 704 C C . MET A 1 86 ? 1.737 -5.130 3.119 1.00 98.00 86 MET A C 1
ATOM 706 O O . MET A 1 86 ? 2.250 -4.903 4.216 1.00 98.00 86 MET A O 1
ATOM 710 N N . GLU A 1 87 ? 0.853 -4.296 2.570 1.00 97.94 87 GLU A N 1
ATOM 711 C CA . GLU A 1 87 ? 0.411 -3.047 3.204 1.00 97.94 87 GLU A CA 1
ATOM 712 C C . GLU A 1 87 ? -0.405 -3.337 4.468 1.00 97.94 87 GLU A C 1
ATOM 714 O O . GLU A 1 87 ? -0.115 -2.787 5.533 1.00 97.94 87 GLU A O 1
ATOM 719 N N . ILE A 1 88 ? -1.361 -4.271 4.374 1.00 97.31 88 ILE A N 1
ATOM 720 C CA . ILE A 1 88 ? -2.194 -4.703 5.504 1.00 97.31 88 ILE A CA 1
ATOM 721 C C . ILE A 1 88 ? -1.317 -5.238 6.635 1.00 97.31 88 ILE A C 1
ATOM 723 O O . ILE A 1 88 ? -1.449 -4.801 7.776 1.00 97.31 88 ILE A O 1
ATOM 727 N N . ASN A 1 89 ? -0.382 -6.140 6.341 1.00 97.25 89 ASN A N 1
ATOM 728 C CA . ASN A 1 89 ? 0.462 -6.746 7.369 1.00 97.25 89 ASN A CA 1
ATOM 729 C C . ASN A 1 89 ? 1.412 -5.743 8.034 1.00 97.25 89 ASN A C 1
ATOM 731 O O . ASN A 1 89 ? 1.742 -5.910 9.207 1.00 97.25 89 ASN A O 1
ATOM 735 N N . THR A 1 90 ? 1.821 -4.684 7.331 1.00 96.81 90 THR A N 1
ATOM 736 C CA . THR A 1 90 ? 2.756 -3.683 7.871 1.00 96.81 90 THR A CA 1
ATOM 737 C C . THR A 1 90 ? 2.152 -2.876 9.026 1.00 96.81 90 THR A C 1
ATOM 739 O O . THR A 1 90 ? 2.875 -2.468 9.931 1.00 96.81 90 THR A O 1
ATOM 742 N N . SER A 1 91 ? 0.840 -2.621 9.021 1.00 93.88 91 SER A N 1
ATOM 743 C CA . SER A 1 91 ? 0.173 -1.799 10.054 1.00 93.88 91 SER A CA 1
ATOM 744 C C . SER A 1 91 ? -0.998 -2.488 10.760 1.00 93.88 91 SER A C 1
ATOM 746 O O . SER A 1 91 ? -1.457 -2.009 11.797 1.00 93.88 91 SER A O 1
ATOM 748 N N . GLY A 1 92 ? -1.466 -3.628 10.252 1.00 95.50 92 GLY A N 1
ATOM 749 C CA . GLY A 1 92 ? -2.681 -4.297 10.711 1.00 95.50 92 GLY A CA 1
ATOM 750 C C . GLY A 1 92 ? -2.606 -4.783 12.154 1.00 95.50 92 GLY A C 1
ATOM 751 O O . GLY A 1 92 ? -3.553 -4.582 12.911 1.00 95.50 92 GLY A O 1
ATOM 752 N N . ALA A 1 93 ? -1.476 -5.358 12.581 1.00 97.19 93 ALA A N 1
ATOM 753 C CA . ALA A 1 93 ? -1.318 -5.822 13.963 1.00 97.19 93 ALA A CA 1
ATOM 754 C C . ALA A 1 93 ? -1.429 -4.665 14.970 1.00 97.19 93 ALA A C 1
ATOM 756 O O . ALA A 1 93 ? -2.124 -4.783 15.976 1.00 97.19 93 ALA A O 1
ATOM 757 N N . PHE A 1 94 ? -0.799 -3.528 14.669 1.00 97.69 94 PHE A N 1
ATOM 758 C CA . PHE A 1 94 ? -0.898 -2.328 15.496 1.00 97.69 94 PHE A CA 1
ATOM 759 C C . PHE A 1 94 ? -2.331 -1.784 15.519 1.00 97.69 94 PHE A C 1
ATOM 761 O O . PHE A 1 94 ? -2.900 -1.578 16.592 1.00 97.69 94 PHE A O 1
ATOM 768 N N . LEU A 1 95 ? -2.930 -1.592 14.339 1.00 96.88 95 LEU A N 1
ATOM 769 C CA . LEU A 1 95 ? -4.248 -0.977 14.215 1.00 96.88 95 LEU A CA 1
ATOM 770 C C . LEU A 1 95 ? -5.328 -1.817 14.907 1.00 96.88 95 LEU A C 1
ATOM 772 O O . LEU A 1 95 ? -6.103 -1.292 15.699 1.00 96.88 95 LEU A O 1
ATOM 776 N N . THR A 1 96 ? -5.347 -3.130 14.679 1.00 97.00 96 THR A N 1
ATOM 777 C CA . THR A 1 96 ? -6.344 -4.024 15.291 1.00 97.00 96 THR A CA 1
ATOM 778 C C . THR A 1 96 ? -6.220 -4.086 16.812 1.00 97.00 96 THR A C 1
ATOM 780 O O . THR A 1 96 ? -7.233 -4.065 17.510 1.00 97.00 96 THR A O 1
ATOM 783 N N . GLN A 1 97 ? -5.001 -4.096 17.359 1.00 98.25 97 GLN A N 1
ATOM 784 C CA . GLN A 1 97 ? -4.796 -4.039 18.809 1.00 98.25 97 GLN A CA 1
ATOM 785 C C . GLN A 1 97 ? -5.306 -2.722 19.402 1.00 98.25 97 GLN A C 1
ATOM 787 O O . GLN A 1 97 ? -6.036 -2.742 20.395 1.00 98.25 97 GLN A O 1
ATOM 792 N N . ALA A 1 98 ? -4.986 -1.585 18.777 1.00 97.88 98 ALA A N 1
ATOM 793 C CA . ALA A 1 98 ? -5.480 -0.281 19.212 1.00 97.88 98 ALA A CA 1
ATOM 794 C C . ALA A 1 98 ? -7.018 -0.212 19.176 1.00 97.88 98 ALA A C 1
ATOM 796 O O . ALA A 1 98 ? -7.642 0.195 20.158 1.00 97.88 98 ALA A O 1
ATOM 797 N N . LEU A 1 99 ? -7.638 -0.691 18.093 1.00 97.38 99 LEU A N 1
ATOM 798 C CA . LEU A 1 99 ? -9.095 -0.728 17.946 1.00 97.38 99 LEU A CA 1
ATOM 799 C C . LEU A 1 99 ? -9.768 -1.648 18.974 1.00 97.38 99 LEU A C 1
ATOM 801 O O . LEU A 1 99 ? -10.812 -1.290 19.514 1.00 97.38 99 LEU A O 1
ATOM 805 N N . ASN A 1 100 ? -9.153 -2.780 19.330 1.00 97.44 100 ASN A N 1
ATOM 806 C CA . ASN A 1 100 ? -9.653 -3.644 20.404 1.00 97.44 100 ASN A CA 1
ATOM 807 C C . ASN A 1 100 ? -9.680 -2.922 21.758 1.00 97.44 100 ASN A C 1
ATOM 809 O O . ASN A 1 100 ? -10.634 -3.068 22.525 1.00 97.44 100 ASN A O 1
ATOM 813 N N . HIS A 1 101 ? -8.646 -2.134 22.069 1.00 97.31 101 HIS A N 1
ATOM 814 C CA . HIS A 1 101 ? -8.638 -1.311 23.278 1.00 97.31 101 HIS A CA 1
ATOM 815 C C . HIS A 1 101 ? -9.715 -0.228 23.229 1.00 97.31 101 HIS A C 1
ATOM 817 O O . HIS A 1 101 ? -10.450 -0.064 24.202 1.00 97.31 101 HIS A O 1
ATOM 823 N N . MET A 1 102 ? -9.859 0.460 22.095 1.00 96.62 102 MET A N 1
ATOM 824 C CA . MET A 1 102 ? -10.913 1.458 21.908 1.00 96.62 102 MET A CA 1
ATOM 825 C C . MET A 1 102 ? -12.311 0.862 22.073 1.00 96.62 102 MET A C 1
ATOM 827 O O . MET A 1 102 ? -13.145 1.454 22.752 1.00 96.62 102 MET A O 1
ATOM 831 N N . TYR A 1 103 ? -12.557 -0.324 21.513 1.00 96.00 103 TYR A N 1
ATOM 832 C CA . TYR A 1 103 ? -13.831 -1.021 21.656 1.00 96.00 103 TYR A CA 1
ATOM 833 C C . TYR A 1 103 ? -14.141 -1.316 23.127 1.00 96.00 103 TYR A C 1
ATOM 835 O O . TYR A 1 103 ? -15.201 -0.935 23.614 1.00 96.00 103 TYR A O 1
ATOM 843 N N . LYS A 1 104 ? -13.183 -1.891 23.869 1.00 96.06 104 LYS A N 1
ATOM 844 C CA . LYS A 1 104 ? -13.338 -2.151 25.311 1.00 96.06 104 LYS A CA 1
ATOM 845 C C . LYS A 1 104 ? -13.643 -0.882 26.106 1.00 96.06 104 LYS A C 1
ATOM 847 O O . LYS A 1 104 ? -14.479 -0.917 27.000 1.00 96.06 104 LYS A O 1
ATOM 852 N N . LEU A 1 105 ? -12.970 0.227 25.794 1.00 94.88 105 LEU A N 1
ATOM 853 C CA . LEU A 1 105 ? -13.226 1.518 26.439 1.00 94.88 105 LEU A CA 1
ATOM 854 C C . LEU A 1 10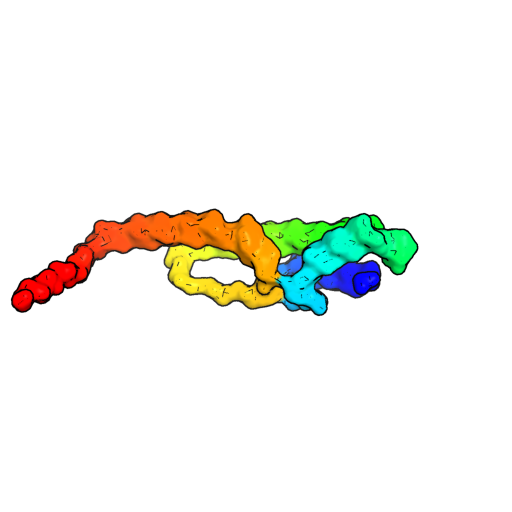5 ? -14.607 2.075 26.089 1.00 94.88 105 LEU A C 1
ATOM 856 O O . LEU A 1 105 ? -15.229 2.708 26.930 1.00 94.88 105 LEU A O 1
ATOM 860 N N . ARG A 1 106 ? -15.097 1.830 24.872 1.00 93.12 106 ARG A N 1
ATOM 861 C CA . ARG A 1 106 ? -16.417 2.281 24.423 1.00 93.12 106 ARG A CA 1
ATOM 862 C C . ARG A 1 106 ? -17.557 1.494 25.069 1.00 93.12 106 ARG A C 1
ATOM 864 O O . ARG A 1 106 ? -18.612 2.064 25.325 1.00 93.12 106 ARG A O 1
ATOM 871 N N . THR A 1 107 ? -17.359 0.204 25.330 1.00 94.31 107 THR A N 1
ATOM 872 C CA . THR A 1 107 ? -18.394 -0.684 25.884 1.00 94.31 107 THR A CA 1
ATOM 873 C C . THR A 1 107 ? -18.273 -0.902 27.394 1.00 94.31 107 THR A C 1
ATOM 875 O O . THR A 1 107 ? -19.034 -1.684 27.950 1.00 94.31 107 THR A O 1
ATOM 878 N N . ASN A 1 108 ? -17.350 -0.230 28.090 1.00 92.94 108 ASN A N 1
ATOM 879 C CA . ASN A 1 108 ? -17.098 -0.455 29.523 1.00 92.94 108 ASN A CA 1
ATOM 880 C C . ASN A 1 108 ? -18.257 -0.051 30.456 1.00 92.94 108 ASN A C 1
ATOM 882 O O . ASN A 1 108 ? -18.303 -0.511 31.593 1.00 92.94 108 ASN A O 1
ATOM 886 N N . LEU A 1 109 ? -19.170 0.807 29.994 1.00 88.81 109 LEU A N 1
ATOM 887 C CA . LEU A 1 109 ? -20.366 1.226 30.731 1.00 88.81 109 LEU A CA 1
ATOM 888 C C . LEU A 1 109 ? -21.597 0.375 30.401 1.00 88.81 109 LEU A C 1
ATOM 890 O O . LEU A 1 109 ? -22.616 0.503 31.079 1.00 88.81 109 LEU A O 1
ATOM 894 N N . GLN A 1 110 ? -21.532 -0.473 29.368 1.00 78.81 110 GLN A N 1
ATOM 895 C CA . GLN A 1 110 ? -22.609 -1.419 29.105 1.00 78.81 110 GLN A CA 1
ATOM 896 C C . GLN A 1 110 ? -22.519 -2.534 30.155 1.00 78.81 110 GLN A C 1
ATOM 898 O O . GLN A 1 110 ? -21.462 -3.158 30.278 1.00 78.81 110 GLN A O 1
ATOM 903 N N . PRO A 1 111 ? -23.581 -2.776 30.946 1.00 68.44 111 PRO A N 1
ATOM 904 C CA . PRO A 1 111 ? -23.590 -3.902 31.864 1.00 68.44 111 PRO A CA 1
ATOM 905 C C . PRO A 1 111 ? -23.357 -5.171 31.048 1.00 68.44 111 PRO A C 1
ATOM 907 O O . PRO A 1 111 ? -23.962 -5.343 29.991 1.00 68.44 111 PRO A O 1
ATOM 910 N N . SER A 1 112 ? -22.463 -6.044 31.515 1.00 62.75 112 SER A N 1
ATOM 911 C CA . SER A 1 112 ? -22.306 -7.373 30.931 1.00 62.75 112 SER A CA 1
ATOM 912 C C . SER A 1 112 ? -23.672 -8.048 30.972 1.00 62.75 112 SER A C 1
ATOM 914 O O . SER A 1 112 ? -24.137 -8.397 32.061 1.00 62.75 112 SER A O 1
ATOM 916 N N . GLU A 1 113 ? -24.334 -8.182 29.821 1.00 55.84 113 GLU A N 1
ATOM 917 C CA . GLU A 1 113 ? -25.498 -9.052 29.698 1.00 55.84 113 GLU A CA 1
ATOM 918 C C . GLU A 1 113 ? -25.075 -10.412 30.247 1.00 55.84 113 GLU A C 1
ATOM 920 O O . GLU A 1 113 ? -24.071 -10.988 29.822 1.00 55.84 113 GLU A O 1
ATOM 925 N N . GLY A 1 114 ? -25.738 -10.803 31.334 1.00 49.72 114 GLY A N 1
ATOM 926 C CA . GLY A 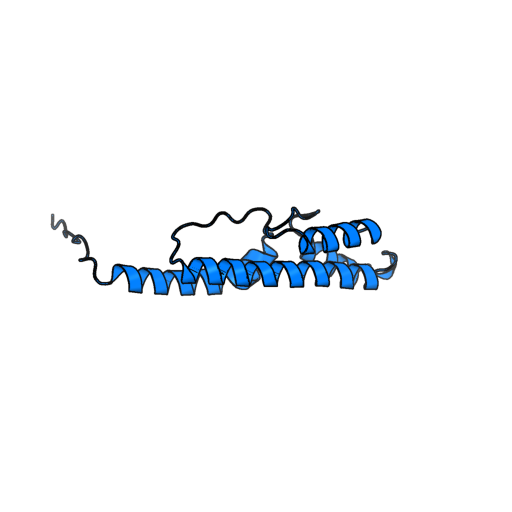1 114 ? -25.205 -11.748 32.294 1.00 49.72 114 GLY A CA 1
ATOM 927 C C . GLY A 1 114 ? -24.739 -13.040 31.641 1.00 49.72 114 GLY A C 1
ATOM 928 O O . GLY A 1 114 ? -25.477 -13.681 30.895 1.00 49.72 114 GLY A O 1
ATOM 929 N N . ALA A 1 115 ? -23.545 -13.478 32.033 1.00 48.91 115 ALA A N 1
ATOM 930 C CA . ALA A 1 115 ? -23.277 -14.897 32.137 1.00 48.91 115 ALA A CA 1
ATOM 931 C C . ALA A 1 115 ? -24.289 -15.471 33.144 1.00 48.91 115 ALA A C 1
ATOM 933 O O . ALA A 1 115 ? -24.035 -15.525 34.345 1.00 48.91 115 ALA A O 1
ATOM 934 N N . GLN A 1 116 ? -25.483 -15.831 32.669 1.00 46.41 116 GLN A N 1
ATOM 935 C CA . GLN A 1 116 ? -26.302 -16.812 33.358 1.00 46.41 116 GLN A CA 1
ATOM 936 C C . GLN A 1 116 ? -25.511 -18.114 33.294 1.00 46.41 116 GLN A C 1
ATOM 938 O O . GLN A 1 116 ? -25.542 -18.821 32.287 1.00 46.41 116 GLN A O 1
ATOM 943 N N . SER A 1 117 ? -24.752 -18.393 34.353 1.00 51.84 117 SER A N 1
ATOM 944 C CA . SER A 1 117 ? -24.315 -19.746 34.666 1.00 51.84 117 SER A CA 1
ATOM 945 C C . SER A 1 117 ? -25.569 -20.612 34.711 1.00 51.84 117 SER A C 1
ATOM 947 O O . SER A 1 117 ? -26.365 -20.520 35.645 1.00 51.84 117 SER A O 1
ATOM 949 N N . GLN A 1 118 ? -25.796 -21.393 33.657 1.00 49.88 118 GLN A N 1
ATOM 950 C CA . GLN A 1 118 ? -26.677 -22.545 33.746 1.00 49.88 118 GLN A CA 1
ATOM 951 C C . GLN A 1 118 ? -25.919 -23.597 34.550 1.00 49.88 118 GLN A C 1
ATOM 953 O O . GLN A 1 118 ? -25.179 -24.401 33.989 1.00 49.88 118 GLN A O 1
ATOM 958 N N . ASP A 1 119 ? -26.071 -23.533 35.870 1.00 42.16 119 ASP A N 1
ATOM 959 C CA . ASP A 1 119 ? -25.847 -24.691 36.721 1.00 42.16 119 ASP A CA 1
ATOM 960 C C . ASP A 1 119 ? -26.982 -25.687 36.430 1.00 42.16 119 ASP A C 1
ATOM 962 O O . ASP A 1 119 ? -28.157 -25.393 36.671 1.00 42.16 119 ASP A O 1
ATOM 966 N N . PHE A 1 120 ? -26.619 -26.839 35.868 1.00 47.16 120 PHE A N 1
ATOM 967 C CA . PHE A 1 120 ? -27.421 -28.063 35.838 1.00 47.16 120 PHE A CA 1
ATOM 968 C C . PHE A 1 120 ? -26.616 -29.185 36.486 1.00 47.16 120 PHE A C 1
ATOM 970 O O . PHE A 1 120 ? -25.401 -29.280 36.190 1.00 47.16 120 PHE A O 1
#

InterPro domains:
  IPR007257 DNA replication complex GINS protein Psf2 [PTHR12772] (1-117)
  IPR021151 GINS subunit, domain A [PF05916] (1-104)
  IPR036224 GINS, helical bundle-like domain superfamily [SSF158573] (1-107)

Secondary structure (DSSP, 8-state):
--HHHHHHHHHHHHH-SSPPPPSSTTHHHHHHHHHHHSGGGSTTHHHHHHHHHHHHHHHHHHHHHHHHHHHHHT-S----TT--HHHHHHHHHHHHHHHHHHHHHHSTTS----------

Radius of gyration: 20.6 Å; chains: 1; bounding box: 49×40×55 Å

Foldseek 3Di:
DDLVVLVVVLVVLQVDLAADADPDLCVPVVLVVCCVPPVVVPPPNVSVVVSVVSSVVSVLVSVVVVLVVCVVVVPDDDDRPRHHPVSCVVCVVVSVVVNVVVVCVVCVPPPPPDPPPPDD

Sequence (120 aa):
MDVEKLEKIRDHERMEETFTPMPSPYYMELTKLLLNHASDNIPKADEIRTLIKDVWDTRIAKLRVSADSFVRQQEAHAQLDNLTLMEINTSGAFLTQALNHMYKLRTNLQPSEGAQSQDF